Protein AF-A0A3D3BA95-F1 (afdb_monomer)

Solvent-accessible surface area (backbone atoms only — not comparable to full-atom values): 4724 Å² total; per-residue (Å²): 109,69,71,58,62,73,68,50,80,88,75,92,76,78,67,49,78,50,73,48,70,44,99,87,66,49,81,42,76,48,74,48,74,82,82,86,66,68,68,68,62,29,54,26,52,50,61,60,68,41,100,63,82,86,85,60,58,73,67,60,44,45,52,56,34,42,54,57,60,70,79,102

Foldseek 3Di:
DVVCVVPPDDDDADKDWDWDADPVRDIDIDIDRPDDDDDLVNQLVCQLPDPDDCPDDSVVSSVVSSVVSVVD

Mean predicted aligned error: 7.96 Å

Nearest PDB structures (foldseek):
  3wpa-assembly1_A  TM=4.146E-01  e=8.899E+00  Acinetobacter sp. Tol 5

pLDDT: mean 84.23, std 10.17, range [55.28, 96.5]

Structure (mmCIF, N/CA/C/O backbone):
data_AF-A0A3D3BA95-F1
#
_entry.id   AF-A0A3D3BA95-F1
#
loop_
_atom_site.group_PDB
_atom_site.id
_atom_site.type_symbol
_atom_site.label_atom_id
_atom_site.label_alt_id
_atom_site.label_comp_id
_atom_site.label_asym_id
_atom_site.label_entity_id
_atom_site.label_seq_id
_atom_site.pdbx_PDB_ins_code
_atom_site.Cartn_x
_atom_site.Cartn_y
_atom_site.Cartn_z
_atom_site.occupancy
_atom_site.B_iso_or_equiv
_atom_site.auth_seq_id
_atom_site.auth_comp_id
_atom_site.auth_asym_id
_atom_site.auth_atom_id
_atom_site.pdbx_PDB_model_num
ATOM 1 N N . LEU A 1 1 ? 20.915 -3.288 -16.548 1.00 80.50 1 LEU A N 1
ATOM 2 C CA . LEU A 1 1 ? 19.501 -3.018 -16.197 1.00 80.50 1 LEU A CA 1
ATOM 3 C C . LEU A 1 1 ? 18.642 -2.774 -17.440 1.00 80.50 1 LEU A C 1
ATOM 5 O O . LEU A 1 1 ? 17.755 -3.575 -17.685 1.00 80.50 1 LEU A O 1
ATOM 9 N N . VAL A 1 2 ? 18.960 -1.770 -18.269 1.00 94.19 2 VAL A N 1
ATOM 10 C CA . VAL A 1 2 ? 18.196 -1.414 -19.489 1.00 94.19 2 VAL A CA 1
ATOM 11 C C . VAL A 1 2 ? 17.931 -2.608 -20.419 1.00 94.19 2 VAL A C 1
ATOM 13 O O . VAL A 1 2 ? 16.778 -2.895 -20.711 1.00 94.19 2 VAL A O 1
ATOM 16 N N . ARG A 1 3 ? 18.964 -3.383 -20.791 1.00 94.69 3 ARG A N 1
ATOM 17 C CA . ARG A 1 3 ? 18.796 -4.589 -21.634 1.00 94.69 3 ARG A CA 1
ATOM 18 C C . ARG A 1 3 ? 17.871 -5.653 -21.024 1.00 94.69 3 ARG A C 1
ATOM 20 O O . ARG A 1 3 ? 17.188 -6.347 -21.759 1.00 94.69 3 ARG A O 1
ATOM 27 N N . ARG A 1 4 ? 17.824 -5.783 -19.690 1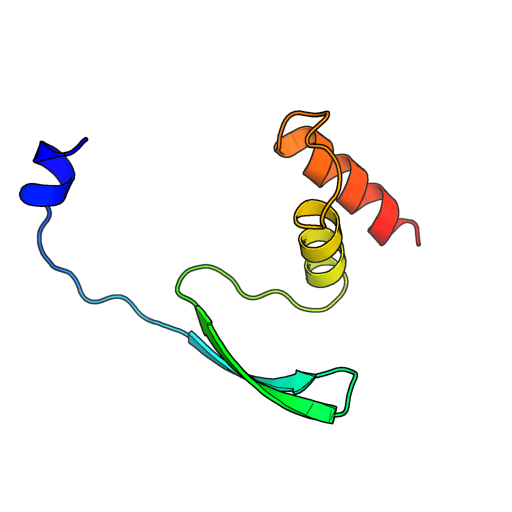.00 93.62 4 ARG A N 1
ATOM 28 C CA . ARG A 1 4 ? 16.909 -6.731 -19.023 1.00 93.62 4 ARG A CA 1
ATOM 29 C C . ARG A 1 4 ? 15.460 -6.267 -19.095 1.00 93.62 4 ARG A C 1
ATOM 31 O O . ARG A 1 4 ? 14.592 -7.108 -19.238 1.00 93.62 4 ARG A O 1
ATOM 38 N N . ILE A 1 5 ? 15.214 -4.960 -18.990 1.00 94.00 5 ILE A N 1
ATOM 39 C CA . ILE A 1 5 ? 13.867 -4.392 -19.125 1.00 94.00 5 ILE A CA 1
ATOM 40 C C . ILE A 1 5 ? 13.399 -4.517 -20.578 1.00 94.00 5 ILE A C 1
ATOM 42 O O . ILE A 1 5 ? 12.289 -4.971 -20.811 1.00 94.00 5 ILE A O 1
ATOM 46 N N . ALA A 1 6 ? 14.267 -4.193 -21.544 1.00 95.94 6 ALA A N 1
ATOM 47 C CA . ALA A 1 6 ? 13.950 -4.273 -22.971 1.00 95.94 6 ALA A CA 1
ATOM 48 C C . ALA A 1 6 ? 13.618 -5.701 -23.439 1.00 95.94 6 ALA A C 1
ATOM 50 O O . ALA A 1 6 ? 12.746 -5.881 -24.278 1.00 95.94 6 ALA A O 1
ATOM 51 N N . ASN A 1 7 ? 14.291 -6.705 -22.871 1.00 96.00 7 ASN A N 1
ATOM 52 C CA . ASN A 1 7 ? 14.087 -8.112 -23.223 1.00 96.00 7 ASN A CA 1
ATOM 53 C C . ASN A 1 7 ? 13.083 -8.829 -22.306 1.00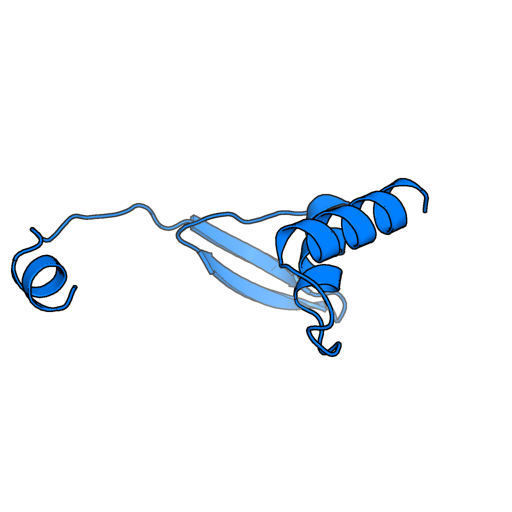 96.00 7 ASN A C 1
ATOM 55 O O . ASN A 1 7 ? 12.906 -10.040 -22.433 1.00 96.00 7 ASN A O 1
ATOM 59 N N . ALA A 1 8 ? 12.483 -8.135 -21.335 1.00 95.19 8 ALA A N 1
ATOM 60 C CA . ALA A 1 8 ? 11.536 -8.767 -20.429 1.00 95.19 8 ALA A CA 1
ATOM 61 C C . ALA A 1 8 ? 10.239 -9.099 -21.184 1.00 95.19 8 ALA A C 1
ATOM 63 O O . ALA A 1 8 ? 9.691 -8.222 -21.855 1.00 95.19 8 ALA A O 1
ATOM 64 N N . PRO A 1 9 ? 9.708 -10.327 -21.061 1.00 95.38 9 PRO A N 1
ATOM 65 C CA . PRO A 1 9 ? 8.415 -10.650 -21.639 1.00 95.38 9 PRO A CA 1
ATOM 66 C C . PRO A 1 9 ? 7.317 -9.827 -20.957 1.00 95.38 9 PRO A C 1
ATOM 68 O O . PRO A 1 9 ? 7.313 -9.656 -19.732 1.00 95.38 9 PRO A O 1
ATOM 71 N N . VAL A 1 10 ? 6.375 -9.331 -21.760 1.00 95.56 10 VAL A N 1
ATOM 72 C CA . VAL A 1 10 ? 5.177 -8.662 -21.249 1.00 95.56 10 VAL A CA 1
ATOM 73 C C . VAL A 1 10 ? 4.356 -9.680 -20.468 1.00 95.56 10 VAL A C 1
ATOM 75 O O . VAL A 1 10 ? 4.126 -10.796 -20.931 1.00 95.56 10 VAL A O 1
ATOM 78 N N . ARG A 1 11 ? 3.906 -9.289 -19.276 1.00 95.19 11 ARG A N 1
ATOM 79 C CA . ARG A 1 11 ? 3.008 -10.091 -18.448 1.00 95.19 11 ARG A CA 1
ATOM 80 C C . ARG A 1 11 ? 1.876 -9.228 -17.929 1.00 95.19 11 ARG A C 1
ATOM 82 O O . ARG A 1 11 ? 2.083 -8.053 -17.626 1.00 95.19 11 ARG A O 1
ATOM 89 N N . GLN A 1 12 ? 0.706 -9.829 -17.794 1.00 96.50 12 GLN A N 1
ATOM 90 C CA . GLN A 1 12 ? -0.374 -9.221 -17.035 1.00 96.50 12 GLN A CA 1
ATOM 91 C C . GLN A 1 12 ? -0.049 -9.303 -15.543 1.00 96.50 12 GLN A C 1
ATOM 93 O O . GLN A 1 12 ? 0.610 -10.239 -15.085 1.00 96.50 12 GLN A O 1
ATOM 98 N N . ILE A 1 13 ? -0.467 -8.280 -14.809 1.00 94.81 13 ILE A N 1
ATOM 99 C CA . ILE A 1 13 ? -0.398 -8.244 -13.354 1.00 94.81 13 ILE A CA 1
ATOM 100 C C . ILE A 1 13 ? -1.756 -7.814 -12.832 1.00 94.81 13 ILE A C 1
ATOM 102 O O . ILE A 1 13 ? -2.431 -6.989 -13.454 1.00 94.81 13 ILE A O 1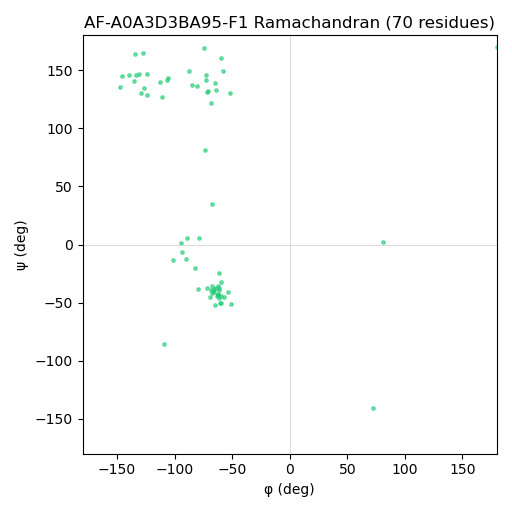
ATOM 106 N N . ASP A 1 14 ? -2.118 -8.348 -11.677 1.00 95.50 14 ASP A N 1
ATOM 107 C CA . ASP A 1 14 ? -3.309 -7.907 -10.978 1.00 95.50 14 ASP A CA 1
ATOM 108 C C . ASP A 1 14 ? -3.075 -6.530 -10.364 1.00 95.50 14 ASP A C 1
ATOM 110 O O . ASP A 1 14 ? -1.999 -6.216 -9.845 1.00 95.50 14 ASP A O 1
ATOM 114 N N . ILE 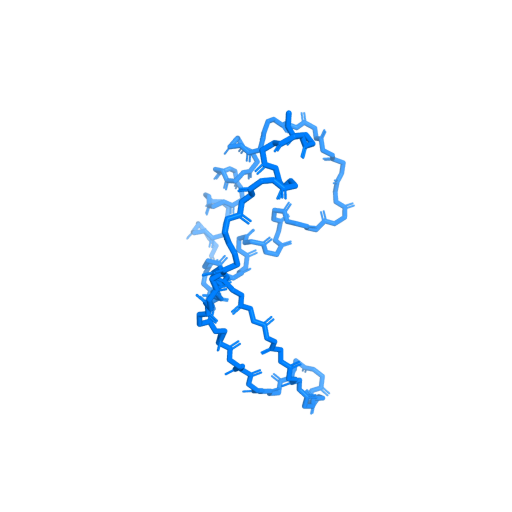A 1 15 ? -4.114 -5.706 -10.426 1.00 95.75 15 ILE A N 1
ATOM 115 C CA . ILE A 1 15 ? -4.145 -4.383 -9.821 1.00 95.75 15 ILE A CA 1
ATOM 116 C C . ILE A 1 15 ? -5.341 -4.337 -8.889 1.00 95.75 15 ILE A C 1
ATOM 118 O O . ILE A 1 15 ? -6.469 -4.631 -9.283 1.00 95.75 15 ILE A O 1
ATOM 122 N N . ALA A 1 16 ? -5.104 -3.921 -7.653 1.00 94.06 16 ALA A N 1
ATOM 123 C CA . ALA A 1 16 ? -6.178 -3.672 -6.715 1.00 94.06 16 ALA A CA 1
ATOM 124 C C . ALA A 1 16 ? -6.722 -2.251 -6.905 1.00 94.06 16 ALA A C 1
ATOM 126 O O . ALA A 1 16 ? -5.948 -1.300 -7.044 1.00 94.06 16 ALA A O 1
ATOM 127 N N . ARG A 1 17 ? -8.052 -2.112 -6.869 1.00 94.75 17 ARG A N 1
ATOM 128 C CA . ARG A 1 17 ? -8.774 -0.834 -6.847 1.00 94.75 17 ARG A CA 1
ATOM 129 C C . ARG A 1 17 ? -9.437 -0.666 -5.487 1.00 94.75 17 ARG A C 1
ATOM 131 O O . ARG A 1 17 ? -10.169 -1.546 -5.045 1.00 94.75 17 ARG A O 1
ATOM 138 N N . MET A 1 18 ? -9.192 0.461 -4.832 1.00 91.81 18 MET A N 1
ATOM 139 C CA . MET A 1 18 ? -9.817 0.812 -3.559 1.00 91.81 18 MET A CA 1
ATOM 140 C C . MET A 1 18 ? -10.473 2.180 -3.660 1.00 91.81 18 MET A C 1
ATOM 142 O O . MET A 1 18 ? -9.857 3.132 -4.138 1.00 91.81 18 MET A O 1
ATOM 146 N N . SER A 1 19 ? -11.698 2.271 -3.153 1.00 93.19 19 SER A N 1
ATOM 147 C CA . SER A 1 19 ? -12.440 3.518 -3.013 1.00 93.19 19 SER A CA 1
ATOM 148 C C . SER A 1 19 ? -12.874 3.727 -1.569 1.00 93.19 19 SER A C 1
ATOM 150 O O . SER A 1 19 ? -13.185 2.764 -0.867 1.00 93.19 19 SER A O 1
ATOM 152 N N . GLY A 1 20 ? -12.917 4.974 -1.123 1.00 90.31 20 GLY A N 1
ATOM 153 C CA . GLY A 1 20 ? -13.378 5.315 0.216 1.00 90.31 20 GLY A CA 1
ATOM 154 C C . GLY A 1 20 ? -13.324 6.809 0.477 1.00 90.31 20 GLY A C 1
ATOM 155 O O . GLY A 1 20 ? -12.756 7.567 -0.305 1.00 90.31 20 GLY A O 1
ATOM 156 N N . LEU A 1 21 ? -13.909 7.237 1.588 1.00 92.06 21 LEU A N 1
ATOM 157 C CA . LEU A 1 21 ? -13.880 8.636 1.989 1.00 92.06 21 LEU A CA 1
ATOM 158 C C . LEU A 1 21 ? -12.542 8.970 2.655 1.00 92.06 21 LEU A C 1
ATOM 160 O O . LEU A 1 21 ? -12.026 8.219 3.484 1.00 92.06 21 LEU A O 1
ATOM 164 N N . SER A 1 22 ? -11.984 10.111 2.281 1.00 83.69 22 SER A N 1
ATOM 165 C CA . SER A 1 22 ? -10.877 10.746 2.983 1.00 83.69 22 SER A CA 1
ATOM 166 C C . SER A 1 22 ? -11.360 11.388 4.290 1.00 83.69 22 SER A C 1
ATOM 168 O O . SER A 1 22 ? -12.559 11.514 4.535 1.00 83.69 22 SER A O 1
ATOM 170 N N . ALA A 1 23 ? -10.422 11.811 5.138 1.00 81.00 23 ALA A N 1
ATOM 171 C CA . ALA A 1 23 ? -10.722 12.444 6.425 1.00 81.00 23 ALA A CA 1
ATOM 172 C C . ALA A 1 23 ? -11.518 13.760 6.291 1.00 81.00 23 ALA A C 1
ATOM 174 O O . ALA A 1 23 ? -12.219 14.151 7.216 1.00 81.00 23 ALA A O 1
ATOM 175 N N . ASP A 1 24 ? -11.420 14.423 5.141 1.00 89.19 24 ASP A N 1
ATOM 176 C CA . ASP A 1 24 ? -12.162 15.624 4.743 1.00 89.19 24 ASP A CA 1
ATOM 177 C C . ASP A 1 24 ? -13.500 15.311 4.042 1.00 89.19 24 ASP A C 1
ATOM 179 O O . ASP A 1 24 ? -14.171 16.217 3.562 1.00 89.19 24 ASP A O 1
ATOM 183 N N . GLY A 1 25 ? -13.900 14.037 3.964 1.00 89.38 25 GLY A N 1
ATOM 184 C CA . GLY A 1 25 ? -15.151 13.611 3.327 1.00 89.38 25 GLY A CA 1
ATOM 185 C C . GLY A 1 25 ? -15.087 13.509 1.800 1.00 89.38 25 GLY A C 1
ATOM 186 O O . GLY A 1 25 ? -16.078 13.148 1.170 1.00 89.38 25 GLY A O 1
ATOM 187 N N . THR A 1 26 ? -13.931 13.770 1.188 1.00 92.62 26 THR A N 1
ATOM 188 C CA . THR A 1 26 ? -13.735 13.619 -0.258 1.00 92.62 26 THR A CA 1
ATOM 189 C C . THR A 1 26 ? -13.691 12.137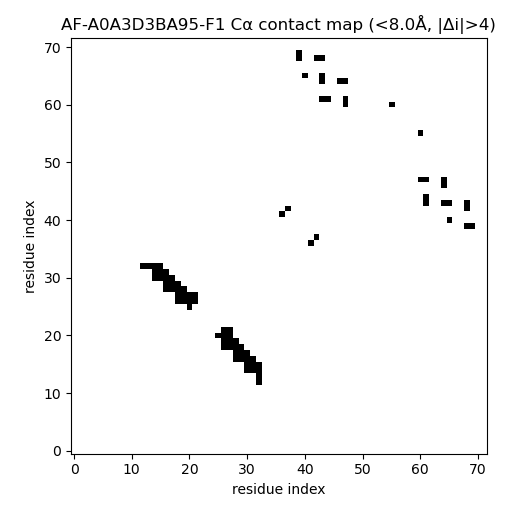 -0.644 1.00 92.62 26 THR A C 1
ATOM 191 O O . THR A 1 26 ? -12.946 11.363 -0.041 1.00 92.62 26 THR A O 1
ATOM 194 N N . MET A 1 27 ? -14.443 11.724 -1.671 1.00 92.75 27 MET A N 1
ATOM 195 C CA . MET A 1 27 ? -14.337 10.368 -2.222 1.00 92.75 27 MET A CA 1
ATOM 196 C C . MET A 1 27 ? -12.982 10.191 -2.915 1.00 92.75 27 MET A C 1
ATOM 198 O O . MET A 1 27 ? -12.644 10.919 -3.846 1.00 92.75 27 MET A O 1
ATOM 202 N N . LEU A 1 28 ? -12.205 9.211 -2.466 1.00 91.00 28 LEU A N 1
ATOM 203 C CA . LEU A 1 28 ? -10.937 8.821 -3.064 1.00 91.00 28 LEU A CA 1
ATOM 204 C C . LEU A 1 28 ? -11.092 7.500 -3.796 1.00 91.00 28 LEU A C 1
ATOM 206 O O . LEU A 1 28 ? -11.710 6.571 -3.285 1.00 91.00 28 LEU A O 1
ATOM 210 N N . GLU A 1 29 ? -10.428 7.397 -4.940 1.00 93.69 29 GLU A N 1
ATOM 211 C CA . GLU A 1 29 ? -10.239 6.153 -5.671 1.00 93.69 29 GLU A CA 1
ATOM 212 C C . GLU A 1 29 ? -8.751 5.987 -5.993 1.00 93.69 29 GLU A C 1
ATOM 214 O O . GLU A 1 29 ? -8.094 6.920 -6.462 1.00 93.69 29 GLU A O 1
ATOM 219 N N . ARG A 1 30 ? -8.184 4.815 -5.692 1.00 90.81 30 ARG A N 1
ATOM 220 C CA . ARG A 1 30 ? -6.764 4.516 -5.907 1.00 90.81 30 ARG A CA 1
ATOM 221 C C . ARG A 1 30 ? -6.561 3.107 -6.437 1.00 90.81 30 ARG A C 1
ATOM 223 O O . ARG A 1 30 ? -7.243 2.173 -6.026 1.00 90.81 30 ARG A O 1
ATOM 230 N N . HIS A 1 31 ? -5.549 2.974 -7.287 1.00 93.31 31 HIS A N 1
ATOM 231 C CA . HIS A 1 31 ? -5.073 1.706 -7.822 1.00 93.31 31 HIS A CA 1
ATOM 232 C C . HIS A 1 31 ? -3.669 1.410 -7.284 1.00 93.31 31 HIS A C 1
ATOM 234 O O . HIS A 1 31 ? -2.847 2.323 -7.182 1.00 93.31 31 HIS A O 1
ATOM 240 N N . PHE A 1 32 ? -3.376 0.158 -6.936 1.00 91.00 32 PHE A N 1
ATOM 241 C CA . PHE A 1 32 ? -2.042 -0.249 -6.486 1.00 91.00 32 PHE A CA 1
ATOM 242 C C . PHE A 1 32 ? -1.701 -1.673 -6.925 1.00 91.00 32 PHE A C 1
ATOM 244 O O . PHE A 1 32 ? -2.558 -2.552 -6.964 1.00 91.00 32 PHE A O 1
ATOM 251 N N . ALA A 1 33 ? -0.419 -1.882 -7.230 1.00 92.94 33 ALA A N 1
ATOM 252 C CA . ALA A 1 33 ? 0.136 -3.173 -7.644 1.00 92.94 33 ALA A CA 1
ATOM 253 C C . ALA A 1 33 ? 0.888 -3.904 -6.516 1.00 92.94 33 ALA A C 1
ATOM 255 O O . ALA A 1 33 ? 1.236 -5.070 -6.660 1.00 92.94 33 ALA A O 1
ATOM 256 N N . ASN A 1 34 ? 1.186 -3.206 -5.412 1.00 89.31 34 ASN A N 1
ATOM 257 C CA . ASN A 1 34 ? 2.038 -3.728 -4.344 1.00 89.31 34 ASN A CA 1
ATOM 258 C C . ASN A 1 34 ? 1.220 -4.028 -3.089 1.00 89.31 34 ASN A C 1
ATOM 260 O O . ASN A 1 34 ? 0.833 -5.166 -2.862 1.00 89.31 34 ASN A O 1
ATOM 264 N N . ILE A 1 35 ? 0.999 -3.023 -2.239 1.00 84.06 35 ILE A N 1
ATOM 265 C CA . ILE A 1 35 ? 0.351 -3.204 -0.938 1.00 84.06 35 ILE A CA 1
ATOM 266 C C . ILE A 1 35 ? -0.459 -1.949 -0.614 1.00 84.06 35 ILE A C 1
ATOM 268 O O . ILE A 1 35 ? 0.043 -0.832 -0.753 1.00 84.06 35 ILE A O 1
ATOM 272 N N . ALA A 1 36 ? -1.680 -2.145 -0.122 1.00 84.19 36 ALA A N 1
ATOM 273 C CA . ALA A 1 36 ? -2.407 -1.148 0.650 1.00 84.19 36 ALA A CA 1
ATOM 274 C C . ALA A 1 36 ? -2.408 -1.559 2.121 1.00 84.19 36 ALA A C 1
ATOM 276 O O . ALA A 1 36 ? -2.480 -2.741 2.451 1.00 84.19 36 ALA A O 1
ATOM 277 N N . SER A 1 37 ? -2.308 -0.578 3.012 1.00 81.50 37 SER A N 1
ATOM 278 C CA . SER A 1 37 ? -2.318 -0.815 4.452 1.00 81.50 37 SER A CA 1
ATOM 279 C C . SER A 1 37 ? -3.222 0.201 5.141 1.00 81.50 37 SER A C 1
ATOM 281 O O . SER A 1 37 ? -3.251 1.372 4.763 1.00 81.50 37 SER A O 1
ATOM 283 N N . ALA A 1 38 ? -3.962 -0.259 6.146 1.00 79.19 38 ALA A N 1
ATOM 284 C CA . ALA A 1 38 ? -4.853 0.550 6.973 1.00 79.19 38 ALA A CA 1
ATOM 285 C C . ALA A 1 38 ? -4.523 0.335 8.460 1.00 79.19 38 ALA A C 1
ATOM 287 O O . ALA A 1 38 ? -3.792 -0.590 8.812 1.00 79.19 38 ALA A O 1
ATOM 288 N N . GLY A 1 39 ? -5.011 1.210 9.340 1.00 81.06 39 GLY A N 1
ATOM 289 C CA . GLY A 1 39 ? -4.733 1.128 10.778 1.00 81.06 39 GLY A CA 1
ATOM 290 C C . GLY A 1 39 ? -3.292 1.511 11.144 1.00 81.06 39 GLY A C 1
ATOM 291 O O . GLY A 1 39 ? -2.728 2.459 10.594 1.00 81.06 39 GLY A O 1
ATOM 292 N N . VAL A 1 40 ? -2.689 0.789 12.095 1.00 80.31 40 VAL A N 1
ATOM 293 C CA . VAL A 1 40 ? -1.352 1.100 12.647 1.00 80.31 40 VAL A CA 1
ATOM 294 C C . VAL A 1 40 ? -0.272 1.082 11.560 1.00 80.31 40 VAL A C 1
ATOM 296 O O . VAL A 1 40 ? 0.511 2.024 11.463 1.00 80.31 40 VAL A O 1
ATOM 299 N N . SER A 1 41 ? -0.278 0.086 10.669 1.00 77.50 41 SER A N 1
ATOM 300 C CA . SER A 1 41 ? 0.665 0.013 9.544 1.00 77.50 41 SER A CA 1
ATOM 301 C C . SER A 1 41 ? 0.528 1.193 8.581 1.00 77.50 41 SER A C 1
ATOM 303 O O . SER A 1 41 ? 1.536 1.721 8.117 1.00 77.50 41 SER A O 1
ATOM 305 N N . GLY A 1 42 ? -0.701 1.665 8.338 1.00 77.69 42 GLY A N 1
ATOM 306 C CA . GLY A 1 42 ? -0.941 2.848 7.509 1.00 77.69 42 GL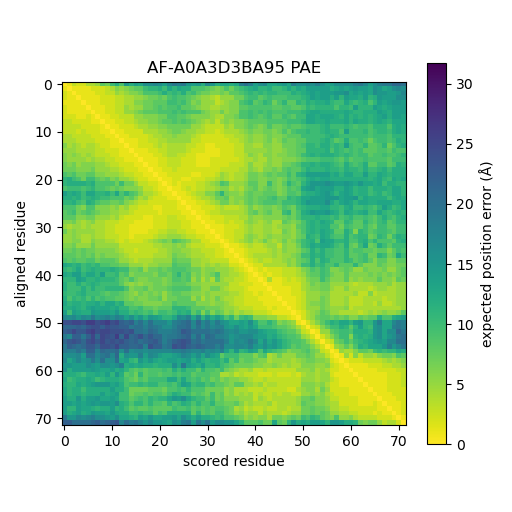Y A CA 1
ATOM 307 C C . GLY A 1 42 ? -0.332 4.113 8.124 1.00 77.69 42 GLY A C 1
ATOM 308 O O . GLY A 1 42 ? 0.360 4.863 7.433 1.00 77.69 42 GLY A O 1
ATOM 309 N N . ARG A 1 43 ? -0.501 4.307 9.442 1.00 78.94 43 ARG A N 1
ATOM 310 C CA . ARG A 1 43 ? 0.102 5.429 10.189 1.00 78.94 43 ARG A CA 1
ATOM 311 C C . ARG A 1 43 ? 1.631 5.389 10.159 1.00 78.94 43 ARG A C 1
ATOM 313 O O . ARG A 1 43 ? 2.265 6.413 9.901 1.00 78.94 43 ARG A O 1
ATOM 320 N N . ILE A 1 44 ? 2.224 4.207 10.338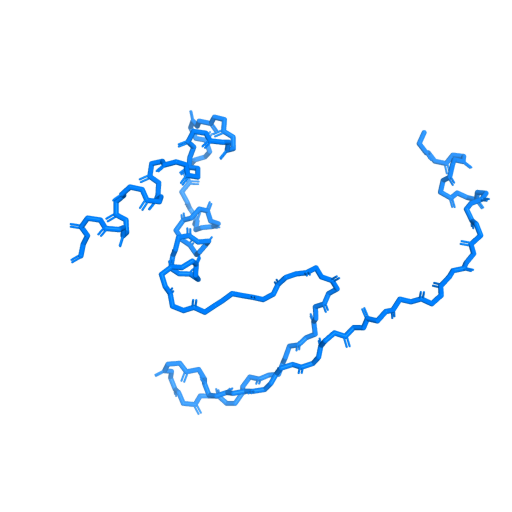 1.00 80.12 44 ILE A N 1
ATOM 321 C CA . ILE A 1 44 ? 3.679 4.005 10.250 1.00 80.12 44 ILE A CA 1
ATOM 322 C C . ILE A 1 44 ? 4.184 4.373 8.853 1.00 80.12 44 ILE A C 1
ATOM 324 O O . ILE A 1 44 ? 5.115 5.164 8.726 1.00 80.12 44 ILE A O 1
ATOM 328 N N . VAL A 1 45 ? 3.556 3.853 7.795 1.00 80.88 45 VAL A N 1
ATOM 329 C CA . VAL A 1 45 ? 3.944 4.130 6.402 1.00 80.88 45 VAL A CA 1
ATOM 330 C C . VAL A 1 45 ? 3.810 5.618 6.073 1.00 80.88 45 VAL A C 1
ATOM 332 O O . VAL A 1 45 ? 4.679 6.175 5.400 1.00 80.88 45 VAL A O 1
ATOM 335 N N . GLN A 1 46 ? 2.772 6.290 6.573 1.00 79.75 46 GLN A N 1
ATOM 336 C CA . GLN A 1 46 ? 2.602 7.733 6.405 1.00 79.75 46 GLN A CA 1
ATOM 337 C C . GLN A 1 46 ? 3.701 8.527 7.132 1.00 79.75 46 GLN A C 1
ATOM 339 O O . GLN A 1 46 ? 4.251 9.468 6.562 1.00 79.75 46 GLN A O 1
ATOM 344 N N . ALA A 1 47 ? 4.093 8.119 8.343 1.00 78.44 47 ALA A N 1
ATOM 345 C CA . ALA A 1 47 ? 5.198 8.731 9.086 1.00 78.44 47 ALA A CA 1
ATOM 346 C C . ALA A 1 47 ? 6.567 8.497 8.408 1.00 78.44 47 ALA A C 1
ATOM 348 O O . ALA A 1 47 ? 7.397 9.410 8.306 1.00 78.44 47 ALA A O 1
ATOM 349 N N . VAL A 1 48 ? 6.793 7.292 7.876 1.00 77.81 48 VAL A N 1
ATOM 350 C CA . VAL A 1 48 ? 8.012 6.930 7.135 1.00 77.81 48 VAL A CA 1
ATOM 351 C C . VAL A 1 48 ? 8.106 7.677 5.804 1.00 77.81 48 VAL A C 1
ATOM 353 O O . VAL A 1 48 ? 9.202 8.066 5.411 1.00 77.81 48 VAL A O 1
ATOM 356 N N . ASN A 1 49 ? 6.990 7.928 5.120 1.00 75.69 49 ASN A N 1
ATOM 357 C CA . ASN A 1 49 ? 6.980 8.638 3.835 1.00 75.69 49 ASN A CA 1
ATOM 358 C C . ASN A 1 49 ? 6.747 10.155 3.952 1.00 75.69 49 ASN A C 1
ATOM 360 O O . ASN A 1 49 ? 6.874 10.868 2.958 1.00 75.69 49 ASN A O 1
ATOM 364 N N . GLY A 1 50 ? 6.444 10.670 5.147 1.00 74.12 50 GLY A N 1
ATOM 365 C CA . GLY A 1 50 ? 6.262 12.100 5.398 1.00 74.12 50 GLY A CA 1
ATOM 366 C C . GLY A 1 50 ? 7.505 12.945 5.073 1.00 74.12 50 GLY A C 1
ATOM 367 O O . GLY A 1 50 ? 8.631 12.434 5.030 1.00 74.12 50 GLY A O 1
ATOM 368 N N . ARG A 1 51 ? 7.293 14.259 4.881 1.00 55.28 51 ARG A N 1
ATOM 369 C CA . ARG A 1 51 ? 8.263 15.286 4.420 1.00 55.28 51 ARG A CA 1
ATOM 370 C C . ARG A 1 51 ? 9.416 15.607 5.404 1.00 55.28 51 ARG A C 1
ATOM 372 O O . ARG A 1 51 ? 9.860 16.745 5.494 1.00 55.28 51 ARG A O 1
ATOM 379 N N . GLY A 1 52 ? 9.912 14.625 6.154 1.00 59.84 52 GLY A N 1
ATOM 380 C CA . GLY A 1 52 ? 11.083 14.755 7.025 1.00 59.84 52 GLY A CA 1
ATOM 381 C C . GLY A 1 52 ? 12.399 14.465 6.295 1.00 59.84 52 GLY A C 1
ATOM 382 O O . GLY A 1 52 ? 12.447 13.638 5.379 1.00 59.84 52 GLY A O 1
ATOM 383 N N . ARG A 1 53 ? 13.483 15.123 6.731 1.00 56.44 53 ARG A N 1
ATOM 384 C CA . ARG A 1 53 ? 14.859 14.899 6.254 1.00 56.44 53 ARG A CA 1
ATOM 385 C C . ARG A 1 53 ? 15.187 13.399 6.339 1.00 56.44 53 ARG A C 1
ATOM 387 O O . ARG A 1 53 ? 14.948 12.765 7.364 1.00 56.44 53 ARG A O 1
ATOM 394 N N . ARG A 1 54 ? 15.707 12.800 5.261 1.00 60.06 54 ARG A N 1
ATOM 395 C CA . ARG A 1 54 ? 16.165 11.397 5.254 1.00 60.06 54 ARG A CA 1
ATOM 396 C C . ARG A 1 54 ? 17.486 11.309 6.029 1.00 60.06 54 ARG A C 1
ATOM 398 O O . ARG A 1 54 ? 18.546 11.382 5.426 1.00 60.06 54 ARG A O 1
ATOM 405 N N . VAL A 1 55 ? 17.419 11.250 7.361 1.00 59.59 55 VAL A N 1
ATOM 406 C CA . VAL A 1 55 ? 18.614 11.267 8.237 1.00 59.59 55 VAL A CA 1
ATOM 407 C C . VAL A 1 55 ? 19.156 9.858 8.533 1.00 59.59 55 VAL A C 1
ATOM 409 O O . VAL A 1 55 ? 20.269 9.722 9.020 1.00 59.59 55 VAL A O 1
ATOM 412 N N . ALA A 1 56 ? 18.399 8.800 8.222 1.00 63.81 56 ALA A N 1
ATOM 413 C CA . ALA A 1 56 ? 18.740 7.414 8.553 1.00 63.81 56 ALA A CA 1
ATOM 414 C C . ALA A 1 56 ? 18.531 6.460 7.365 1.00 63.81 56 ALA A C 1
ATOM 416 O O . ALA A 1 56 ? 17.816 6.788 6.412 1.00 63.81 56 ALA A O 1
ATOM 417 N N . SER A 1 57 ? 19.115 5.258 7.451 1.00 74.62 57 SER A N 1
ATOM 418 C CA . SER A 1 57 ? 18.814 4.157 6.529 1.00 74.62 57 SER A CA 1
ATOM 419 C C . SER A 1 57 ? 17.314 3.825 6.559 1.00 74.62 57 SER A C 1
ATOM 421 O O . SER A 1 57 ? 16.645 3.993 7.584 1.00 74.62 57 SER A O 1
ATOM 423 N N . GLY A 1 58 ? 16.766 3.364 5.428 1.00 74.25 58 GLY A N 1
ATOM 424 C CA . GLY A 1 58 ? 15.326 3.105 5.290 1.00 74.25 58 GLY A CA 1
ATOM 425 C C . GLY A 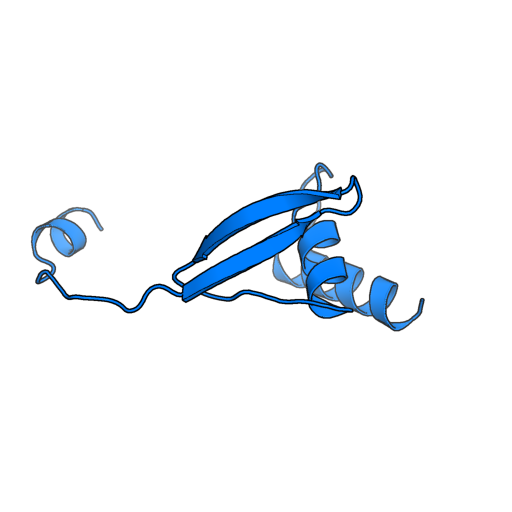1 58 ? 14.771 2.177 6.377 1.00 74.25 58 GLY A C 1
ATOM 426 O O . GLY A 1 58 ? 13.719 2.461 6.946 1.00 74.25 58 GLY A O 1
ATOM 427 N N . SER A 1 59 ? 15.523 1.132 6.732 1.00 79.69 59 SER A N 1
ATOM 428 C CA . SER A 1 59 ? 15.140 0.159 7.761 1.00 79.69 59 SER A CA 1
ATOM 429 C C . SER A 1 59 ? 15.110 0.757 9.169 1.00 79.69 59 SER A C 1
ATOM 431 O O . SER A 1 59 ? 14.171 0.502 9.919 1.00 79.69 59 SER A O 1
ATOM 433 N N . LEU A 1 60 ? 16.091 1.597 9.527 1.00 81.75 60 LEU A N 1
ATOM 434 C CA . LEU A 1 60 ? 16.131 2.234 10.847 1.00 81.75 60 LEU A CA 1
ATOM 435 C C . LEU A 1 60 ? 14.992 3.248 11.007 1.00 81.75 60 LEU A C 1
ATOM 437 O O . LEU A 1 60 ? 14.346 3.298 12.052 1.00 81.75 60 LEU A O 1
ATOM 441 N N . ARG A 1 61 ? 14.684 4.012 9.949 1.00 80.38 61 ARG A N 1
ATOM 442 C CA . ARG A 1 61 ? 13.529 4.922 9.943 1.00 80.38 61 ARG A CA 1
ATOM 443 C C . ARG A 1 61 ? 12.215 4.158 10.111 1.00 80.38 61 ARG A C 1
ATOM 445 O O . ARG A 1 61 ? 11.365 4.589 10.885 1.00 80.38 61 ARG A O 1
ATOM 452 N N . PHE A 1 62 ? 12.058 3.031 9.416 1.00 82.25 62 PHE A N 1
ATOM 453 C CA . PHE A 1 62 ? 10.876 2.182 9.551 1.00 82.25 62 PHE A CA 1
ATOM 454 C C . PHE A 1 62 ? 10.719 1.645 10.978 1.00 82.25 62 PHE A C 1
ATOM 456 O O . PHE A 1 62 ? 9.629 1.745 11.540 1.00 82.25 62 PHE A O 1
ATOM 463 N N . LEU A 1 63 ? 11.800 1.149 11.589 1.00 84.31 63 LEU A N 1
ATOM 464 C CA . LEU A 1 63 ? 11.791 0.653 12.967 1.00 84.31 63 LEU A CA 1
ATOM 465 C C . LEU A 1 63 ? 11.373 1.744 13.961 1.00 84.31 63 LEU A C 1
ATOM 467 O O . LEU A 1 63 ? 10.457 1.529 14.750 1.00 84.31 63 LEU A O 1
ATOM 471 N N . LEU A 1 64 ? 11.990 2.927 13.891 1.00 84.38 64 LEU A N 1
ATOM 472 C CA . LEU A 1 64 ? 11.682 4.039 14.797 1.00 84.38 64 LEU A CA 1
ATOM 473 C C . LEU A 1 64 ? 10.230 4.514 14.656 1.00 84.38 64 LEU A C 1
ATOM 475 O O . LEU A 1 64 ? 9.552 4.730 15.659 1.00 84.38 64 LEU A O 1
ATOM 479 N N . CYS A 1 65 ? 9.728 4.642 13.423 1.00 81.94 65 CYS A N 1
ATOM 480 C CA . CYS A 1 65 ? 8.324 4.976 13.188 1.00 81.94 65 CYS A CA 1
ATOM 481 C C . CYS A 1 65 ? 7.381 3.875 13.696 1.00 81.94 65 CYS A C 1
ATOM 483 O O . CYS A 1 65 ? 6.333 4.200 14.247 1.00 81.94 65 CYS A O 1
ATOM 485 N N . SER A 1 66 ? 7.761 2.601 13.555 1.00 82.50 66 SER A N 1
ATOM 486 C CA . SER A 1 66 ? 6.967 1.462 14.030 1.00 82.50 66 SER A CA 1
ATOM 487 C C . SER A 1 66 ? 6.845 1.451 15.547 1.00 82.50 66 SER A C 1
ATOM 489 O O . SER A 1 66 ? 5.735 1.441 16.066 1.00 82.50 66 SER A O 1
ATOM 491 N N . VAL A 1 67 ? 7.971 1.538 16.260 1.00 85.94 67 VAL A N 1
ATOM 492 C CA . VAL A 1 67 ? 7.994 1.593 17.728 1.00 85.94 67 VAL A CA 1
ATOM 493 C C . VAL A 1 67 ? 7.159 2.768 18.234 1.00 85.94 67 VAL A C 1
ATOM 495 O O . VAL A 1 67 ? 6.332 2.598 19.124 1.00 85.94 67 VAL A O 1
ATOM 498 N N . ARG A 1 68 ? 7.313 3.952 17.631 1.00 84.38 68 ARG A N 1
ATOM 499 C CA . ARG A 1 68 ? 6.595 5.151 18.073 1.00 84.38 68 ARG A CA 1
ATOM 500 C C . ARG A 1 68 ? 5.083 5.067 17.872 1.00 84.38 68 ARG A C 1
ATOM 502 O O . ARG A 1 68 ? 4.359 5.592 18.703 1.00 84.38 68 ARG A O 1
ATOM 509 N N . GLU A 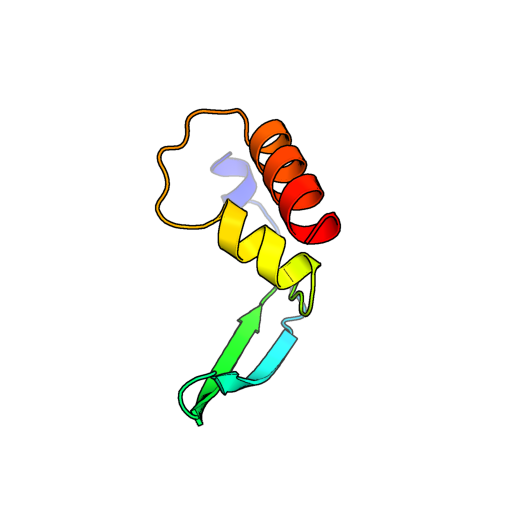1 69 ? 4.606 4.484 16.774 1.00 83.38 69 GLU A N 1
ATOM 510 C CA . GLU A 1 69 ? 3.162 4.364 16.516 1.00 83.38 69 GLU A CA 1
ATOM 511 C C . GLU A 1 69 ? 2.520 3.165 17.231 1.00 83.38 69 GLU A C 1
ATOM 513 O O . GLU A 1 69 ? 1.308 3.171 17.414 1.00 83.38 69 GLU A O 1
ATOM 518 N N . ILE A 1 70 ? 3.301 2.154 17.635 1.00 82.81 70 ILE A N 1
ATOM 519 C CA . ILE A 1 70 ? 2.821 1.022 18.449 1.00 82.81 70 ILE A CA 1
ATOM 520 C C . ILE A 1 70 ? 2.725 1.403 19.932 1.00 82.81 70 ILE A C 1
ATOM 522 O O . ILE A 1 70 ? 1.791 0.986 20.604 1.00 82.81 70 ILE A O 1
ATOM 526 N N . LEU A 1 71 ? 3.673 2.193 20.447 1.00 84.06 71 LEU A N 1
ATOM 527 C CA . LEU A 1 71 ? 3.682 2.659 21.843 1.00 84.06 71 LEU A CA 1
ATOM 528 C C . LEU A 1 71 ? 2.725 3.838 22.112 1.00 84.06 71 LEU A C 1
ATOM 530 O O . LEU A 1 71 ? 2.765 4.417 23.196 1.00 84.06 71 LEU A O 1
ATOM 534 N N . ARG A 1 72 ? 1.923 4.231 21.120 1.00 71.94 72 ARG A N 1
ATOM 535 C CA . ARG A 1 72 ? 1.010 5.377 21.159 1.00 71.94 72 ARG A CA 1
ATOM 536 C C . ARG A 1 72 ? -0.425 4.927 21.348 1.00 71.94 72 ARG A C 1
ATOM 538 O O . ARG A 1 72 ? -1.122 5.598 22.133 1.00 71.94 72 ARG A O 1
#

Secondary structure (DSSP, 8-state):
-HHHHHTPPP-----EEEEEE-TTS-EEEEEESS----THHHHHHHHHHSS----S-HHHHHHHHHHHHH--

Sequence (72 aa):
LVRRIANAPVRQIDIARMSGLSADGTMLERHFANIASAGVSGRIVQAVNGRGRRVASGSLRFLLCSVREILR

Radius of gyration: 16.95 Å; Cα contacts (8 Å, |Δi|>4): 43; chains: 1; bounding box: 35×26×45 Å